Protein AF-A0A7J4VYN5-F1 (afdb_monomer_lite)

Sequence (86 aa):
MNEKLTVELSKAQAGALRRAVASSTYIDTDEIMAEALNDWFAKRDAMASDIELLRRLYNGSAARGEVCPVDFTGLRKASHQQLRSA

Secondary structure (DSSP, 8-state):
----------HHHHHHHHHHHHTTS-S-HHHHHHHHHHHHHHHHHHHHHHHHHHHHHHHHHHTT-------HHHHHHHHHHHHHH-

Radius of gyration: 25.42 Å; chains: 1; bounding box: 48×32×64 Å

Structure (mmCIF, N/CA/C/O backbone):
data_AF-A0A7J4VYN5-F1
#
_entry.id   AF-A0A7J4VYN5-F1
#
loop_
_atom_site.group_PDB
_atom_site.id
_atom_site.type_symbol
_atom_site.label_atom_id
_atom_site.label_alt_id
_atom_site.label_comp_id
_atom_site.label_asym_id
_atom_site.label_entity_id
_atom_site.label_seq_id
_atom_site.pdbx_PDB_ins_code
_atom_site.Cartn_x
_atom_site.Cartn_y
_atom_site.Cartn_z
_atom_site.occupancy
_atom_site.B_iso_or_equiv
_atom_site.auth_seq_id
_atom_site.auth_comp_id
_atom_site.auth_asym_id
_atom_site.auth_atom_id
_atom_site.pdbx_PDB_model_num
ATOM 1 N N . MET A 1 1 ? -5.426 -20.913 11.090 1.00 67.19 1 MET A N 1
ATOM 2 C CA . MET A 1 1 ? -5.005 -20.808 12.503 1.00 67.19 1 MET A CA 1
ATOM 3 C C . MET A 1 1 ? -4.920 -19.329 12.806 1.00 67.19 1 MET A C 1
ATOM 5 O O . MET A 1 1 ? -4.320 -18.630 12.001 1.00 67.19 1 MET A O 1
ATOM 9 N N . ASN A 1 2 ? -5.571 -18.855 13.867 1.00 82.56 2 ASN A N 1
ATOM 10 C CA . ASN A 1 2 ? -5.593 -17.429 14.200 1.00 82.56 2 ASN A CA 1
ATOM 11 C C . ASN A 1 2 ? -4.540 -17.150 15.273 1.00 82.56 2 ASN A C 1
ATOM 13 O O . ASN A 1 2 ? -4.317 -17.989 16.146 1.00 82.56 2 ASN A O 1
ATOM 17 N N . GLU A 1 3 ? -3.922 -15.976 15.212 1.00 93.06 3 GLU A N 1
ATOM 18 C CA . GLU A 1 3 ? -2.925 -15.508 16.171 1.00 93.06 3 GLU A CA 1
ATOM 19 C C . GLU A 1 3 ? -3.339 -14.130 16.692 1.00 93.06 3 GLU A C 1
ATOM 21 O O . GLU A 1 3 ? -3.897 -13.324 15.947 1.00 93.06 3 GLU A O 1
ATOM 26 N N . LYS A 1 4 ? -3.103 -13.866 17.983 1.00 93.06 4 LYS A N 1
ATOM 27 C CA . LYS A 1 4 ? -3.451 -12.586 18.602 1.00 93.06 4 LYS A CA 1
ATOM 28 C C . LYS A 1 4 ? -2.222 -11.693 18.677 1.00 93.06 4 LYS A C 1
ATOM 30 O O . LYS A 1 4 ? -1.245 -12.034 19.336 1.00 93.06 4 LYS A O 1
ATOM 35 N N . LEU A 1 5 ? -2.316 -10.529 18.045 1.00 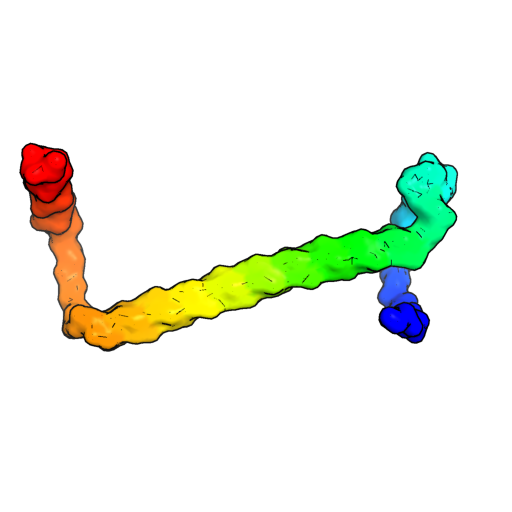92.50 5 LEU A N 1
ATOM 36 C CA . LEU A 1 5 ? -1.277 -9.507 18.051 1.00 92.50 5 LEU A CA 1
ATOM 37 C C . LEU A 1 5 ? -1.724 -8.316 18.899 1.00 92.50 5 LEU A C 1
ATOM 39 O O . LEU A 1 5 ? -2.864 -7.866 18.803 1.00 92.50 5 LEU A O 1
ATOM 43 N N . THR A 1 6 ? -0.810 -7.786 19.708 1.00 95.31 6 THR A N 1
ATOM 44 C CA . THR A 1 6 ? -1.012 -6.518 20.416 1.00 95.31 6 THR A CA 1
ATOM 45 C C . THR A 1 6 ? -0.340 -5.414 19.616 1.00 95.31 6 THR A C 1
ATOM 47 O O . THR A 1 6 ? 0.868 -5.466 19.392 1.00 95.31 6 THR A O 1
ATOM 50 N N . VAL A 1 7 ? -1.113 -4.419 19.188 1.00 93.44 7 VAL A N 1
ATOM 51 C CA . VAL A 1 7 ? -0.625 -3.298 18.378 1.00 93.44 7 VAL A CA 1
ATOM 52 C C . VAL A 1 7 ? -0.944 -1.968 19.044 1.00 93.44 7 VAL A C 1
ATOM 54 O O . VAL A 1 7 ? -2.006 -1.791 19.641 1.00 93.44 7 VAL A O 1
ATOM 57 N N . GLU A 1 8 ? -0.027 -1.015 18.922 1.00 97.62 8 GLU A N 1
ATOM 58 C CA . GLU A 1 8 ? -0.263 0.358 19.349 1.00 97.62 8 GLU A CA 1
ATOM 59 C C . GLU A 1 8 ? -0.831 1.173 18.188 1.00 97.62 8 GLU A C 1
ATOM 61 O O . GLU A 1 8 ? -0.290 1.189 17.082 1.00 97.62 8 GLU A O 1
ATOM 66 N N . LEU A 1 9 ? -1.933 1.872 18.450 1.00 96.19 9 LEU A N 1
ATOM 67 C CA . LEU A 1 9 ? -2.582 2.756 17.491 1.00 96.19 9 LEU A CA 1
ATOM 68 C C . LEU A 1 9 ? -2.516 4.191 17.994 1.00 96.19 9 LEU A C 1
ATOM 70 O O . LEU A 1 9 ? -2.612 4.459 19.195 1.00 96.19 9 LEU A O 1
ATOM 74 N N . SER A 1 10 ? -2.447 5.145 17.067 1.00 98.19 10 SER A N 1
ATOM 75 C CA . SER A 1 10 ? -2.656 6.542 17.439 1.00 98.19 10 SER A CA 1
ATOM 76 C C . SER A 1 10 ? -4.056 6.728 18.039 1.00 98.19 10 SER A C 1
ATOM 78 O O . SER A 1 10 ? -5.018 6.045 17.668 1.00 98.19 10 SER A O 1
ATOM 80 N N . LYS A 1 11 ? -4.209 7.719 18.928 1.00 98.06 11 LYS A N 1
ATOM 81 C CA . LYS A 1 11 ? -5.520 8.062 19.515 1.00 98.06 11 LYS A CA 1
ATOM 82 C C . LYS A 1 11 ? -6.584 8.315 18.440 1.00 98.06 11 LYS A C 1
ATOM 84 O O . LYS A 1 11 ? -7.743 7.951 18.630 1.00 98.06 11 LYS A O 1
ATOM 89 N N . ALA A 1 12 ? -6.182 8.913 17.317 1.00 98.12 12 ALA A N 1
ATOM 90 C CA . ALA A 1 12 ? -7.055 9.181 16.181 1.00 98.12 12 ALA A CA 1
ATOM 91 C C . ALA A 1 12 ? -7.553 7.886 15.517 1.00 98.12 12 ALA A C 1
ATOM 93 O O . ALA A 1 12 ? -8.760 7.735 15.333 1.00 98.12 12 ALA A O 1
ATOM 94 N N . GLN A 1 13 ? -6.654 6.938 15.228 1.00 97.75 13 GLN A N 1
ATOM 95 C CA . GLN A 1 13 ? -7.005 5.635 14.648 1.00 97.75 13 GLN A CA 1
ATOM 96 C C . GLN A 1 13 ? -7.898 4.826 15.591 1.00 97.75 13 GLN A C 1
ATOM 98 O O . GLN A 1 13 ? -8.980 4.404 15.195 1.00 97.75 13 GLN A O 1
ATOM 103 N N . ALA A 1 14 ? -7.515 4.696 16.864 1.00 97.19 14 ALA A N 1
ATOM 104 C CA . ALA A 1 14 ? -8.326 3.988 17.855 1.00 97.19 14 ALA A CA 1
ATOM 105 C C . ALA A 1 14 ? -9.722 4.621 18.026 1.00 97.19 14 ALA A C 1
ATOM 107 O O . ALA A 1 14 ? -10.706 3.923 18.267 1.00 97.19 14 ALA A O 1
ATOM 108 N N . GLY A 1 15 ? -9.821 5.950 17.913 1.00 97.19 15 GLY A N 1
ATOM 109 C CA . GLY A 1 15 ? -11.098 6.661 17.909 1.00 97.19 15 GLY A CA 1
ATOM 110 C C . GLY A 1 15 ? -11.930 6.398 16.652 1.00 97.19 15 GLY A C 1
ATOM 111 O O . GLY A 1 15 ? -13.149 6.294 16.753 1.00 97.19 15 GLY A O 1
ATOM 112 N N . ALA A 1 16 ? -11.296 6.272 15.485 1.00 96.25 16 ALA A N 1
ATOM 113 C CA . ALA A 1 16 ? -11.972 5.933 14.236 1.00 96.25 16 ALA A CA 1
ATOM 114 C C . ALA A 1 16 ? -12.550 4.511 14.268 1.00 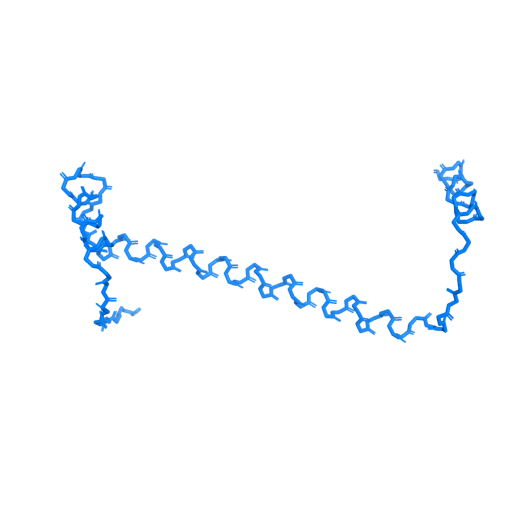96.25 16 ALA A C 1
ATOM 116 O O . ALA A 1 16 ? -13.730 4.351 13.969 1.00 96.25 16 ALA A O 1
ATOM 117 N N . LEU A 1 17 ? -11.775 3.523 14.731 1.00 96.00 17 LEU A N 1
ATOM 118 C CA . LEU A 1 17 ? -12.244 2.139 14.876 1.00 96.00 17 LEU A CA 1
ATOM 119 C C . LEU A 1 17 ? -13.459 2.050 15.807 1.00 96.00 17 LEU A C 1
ATOM 121 O O . LEU A 1 17 ? -14.484 1.482 15.447 1.00 96.00 17 LEU A O 1
ATOM 125 N N . ARG A 1 18 ? -13.395 2.704 16.976 1.00 95.81 18 ARG A N 1
ATOM 126 C CA . ARG A 1 18 ? -14.524 2.745 17.921 1.00 95.81 18 ARG A CA 1
ATOM 127 C C . ARG A 1 18 ? -15.783 3.371 17.323 1.00 95.81 18 ARG A C 1
ATOM 129 O O . ARG A 1 18 ? -16.876 2.898 17.609 1.00 95.81 18 ARG A O 1
ATOM 136 N N . ARG A 1 19 ? -15.649 4.419 16.501 1.00 96.56 19 ARG A N 1
ATOM 137 C CA . ARG A 1 19 ? -16.798 5.026 15.808 1.00 96.56 19 ARG A CA 1
ATOM 138 C C . ARG A 1 19 ? -17.402 4.091 14.762 1.00 96.56 19 ARG A C 1
ATOM 140 O O . ARG A 1 19 ? -18.619 4.055 14.663 1.00 96.56 19 ARG A O 1
ATOM 147 N N . ALA A 1 20 ? -16.574 3.349 14.030 1.00 95.62 20 ALA A N 1
ATOM 148 C CA . ALA A 1 20 ? -17.027 2.404 13.009 1.00 95.62 20 ALA A CA 1
ATOM 149 C C . ALA A 1 20 ? -17.784 1.202 13.608 1.00 95.62 20 ALA A C 1
ATOM 151 O O . ALA A 1 20 ? -18.792 0.761 13.060 1.00 95.62 20 ALA A O 1
ATOM 152 N N . VAL A 1 21 ? -17.352 0.724 14.779 1.00 96.38 21 VAL A N 1
ATOM 153 C CA . VAL A 1 21 ? -18.110 -0.274 15.554 1.00 96.38 21 VAL A CA 1
ATOM 154 C C . VAL A 1 21 ? -19.406 0.339 16.100 1.00 96.38 21 VAL A C 1
ATOM 156 O O . VAL A 1 21 ? -20.477 -0.250 15.993 1.00 96.38 21 VAL A O 1
ATOM 159 N N . ALA A 1 22 ? -19.347 1.564 16.637 1.00 95.56 22 ALA A N 1
ATOM 160 C CA . ALA A 1 22 ? -20.524 2.246 17.182 1.00 95.56 22 ALA A CA 1
ATOM 161 C C . ALA A 1 22 ? -21.599 2.572 16.129 1.00 95.56 22 ALA A C 1
ATOM 163 O O . ALA A 1 22 ? -22.771 2.673 16.480 1.00 95.56 22 ALA A O 1
ATOM 164 N N . SER A 1 23 ? -21.228 2.725 14.853 1.00 95.25 23 SER A N 1
ATOM 165 C CA . SER A 1 23 ? -22.178 2.899 13.747 1.00 95.25 23 SER A CA 1
ATOM 166 C C . SER A 1 23 ? -22.798 1.588 13.258 1.00 95.25 23 SER A C 1
ATOM 168 O O . SER A 1 23 ? -23.538 1.612 12.277 1.00 95.25 23 SER A O 1
ATOM 170 N N . SER A 1 24 ? -22.489 0.453 13.900 1.00 90.25 24 SER A N 1
ATOM 171 C CA . SER A 1 24 ? -22.910 -0.893 13.480 1.00 90.25 24 SER A CA 1
ATOM 172 C C . SER A 1 24 ? -22.488 -1.250 12.052 1.00 90.25 24 SER A C 1
ATOM 174 O O . SER A 1 24 ? -23.082 -2.123 11.426 1.00 90.25 24 SER A O 1
ATOM 176 N N . THR A 1 25 ? -21.466 -0.570 11.527 1.00 89.38 25 THR A N 1
ATOM 177 C CA . THR A 1 25 ? -20.859 -0.906 10.234 1.00 89.38 25 THR A CA 1
ATOM 178 C C . THR A 1 25 ? -19.986 -2.151 10.359 1.00 89.38 25 THR A C 1
ATOM 180 O O . THR A 1 25 ? -19.886 -2.912 9.407 1.00 89.38 25 THR A O 1
ATOM 183 N N . TYR A 1 26 ? -19.408 -2.363 11.543 1.00 94.75 26 TYR A N 1
ATOM 184 C CA . TYR A 1 26 ? -18.576 -3.511 11.888 1.00 94.75 26 TYR A CA 1
ATOM 185 C C . TYR A 1 26 ? -19.001 -4.084 13.235 1.00 94.75 26 TYR A C 1
ATOM 187 O O . TYR A 1 26 ? -19.512 -3.351 14.092 1.00 94.75 26 TYR A O 1
ATOM 195 N N . ILE A 1 27 ? -18.771 -5.381 13.425 1.00 93.75 27 ILE A N 1
ATOM 196 C CA . ILE A 1 27 ? -19.106 -6.099 14.659 1.00 93.75 27 ILE A CA 1
ATOM 197 C C . ILE A 1 27 ? -18.095 -5.758 15.756 1.00 93.75 27 ILE A C 1
ATOM 199 O O . ILE A 1 27 ? -18.476 -5.482 16.896 1.00 93.75 27 ILE A O 1
ATOM 203 N N . ASP A 1 28 ? -16.809 -5.736 15.412 1.00 94.69 28 ASP A N 1
ATOM 204 C CA . ASP A 1 28 ? -15.727 -5.403 16.328 1.00 94.69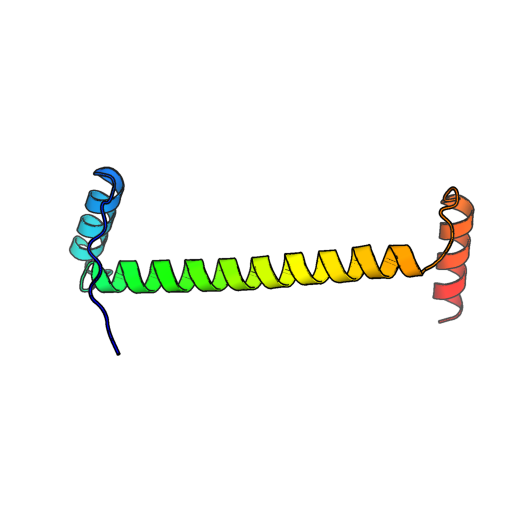 28 ASP A CA 1
ATOM 205 C C . ASP A 1 28 ? -14.537 -4.750 15.606 1.00 94.69 28 ASP A C 1
ATOM 207 O O . ASP A 1 28 ? -14.555 -4.483 14.404 1.00 94.69 28 ASP A O 1
ATOM 211 N N . THR A 1 29 ? -13.500 -4.409 16.370 1.00 94.88 29 THR A N 1
ATOM 212 C CA . THR A 1 29 ? -12.287 -3.808 15.811 1.00 94.88 29 THR A CA 1
ATOM 213 C C . THR A 1 29 ? -11.386 -4.818 15.112 1.00 94.88 29 THR A C 1
ATOM 215 O O . THR A 1 29 ? -10.587 -4.406 14.276 1.00 94.88 29 THR A O 1
ATOM 218 N N . ASP A 1 30 ? -11.486 -6.103 15.451 1.00 93.25 30 ASP A N 1
ATOM 219 C CA . ASP A 1 30 ? -10.630 -7.154 14.897 1.00 93.25 30 ASP A CA 1
ATOM 220 C C . ASP A 1 30 ? -11.038 -7.455 13.445 1.00 93.25 30 ASP A C 1
ATOM 222 O O . ASP A 1 30 ? -10.167 -7.640 12.597 1.00 93.25 30 ASP A O 1
ATOM 226 N N . GLU A 1 31 ? -12.335 -7.382 13.131 1.00 94.75 31 GLU A N 1
ATOM 227 C CA . GLU A 1 31 ? -12.884 -7.428 11.771 1.00 94.75 31 GLU A CA 1
ATOM 228 C C . GLU A 1 31 ? -12.307 -6.306 10.897 1.00 94.75 31 GLU A C 1
ATOM 230 O O . GLU A 1 31 ? -11.756 -6.570 9.827 1.00 94.75 31 GLU A O 1
ATOM 235 N N . ILE A 1 32 ? -12.331 -5.062 11.393 1.00 95.88 32 ILE A N 1
ATOM 236 C CA . ILE A 1 32 ? -11.780 -3.904 10.669 1.00 95.88 32 ILE A CA 1
ATOM 237 C C . ILE A 1 32 ? -10.277 -4.083 10.426 1.00 95.88 32 ILE A C 1
ATOM 239 O O . ILE A 1 32 ? -9.765 -3.777 9.349 1.00 95.88 32 ILE A O 1
ATOM 243 N N . MET A 1 33 ? -9.546 -4.557 11.439 1.00 94.81 33 MET A N 1
ATOM 244 C CA . MET A 1 33 ? -8.104 -4.774 11.327 1.00 94.81 33 MET A CA 1
ATOM 245 C C . MET A 1 33 ? -7.778 -5.898 10.341 1.00 94.81 33 MET A C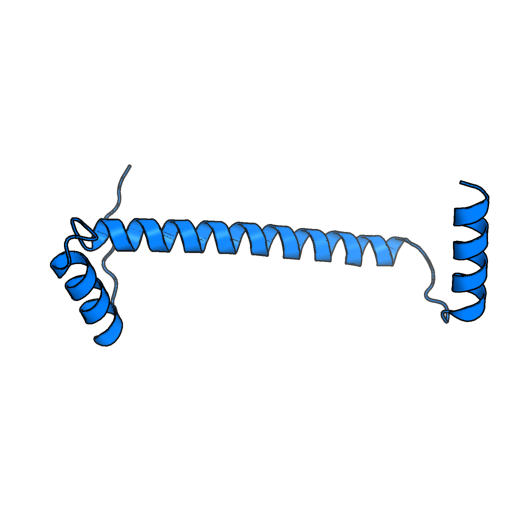 1
ATOM 247 O O . MET A 1 33 ? -6.818 -5.766 9.584 1.00 94.81 33 MET A O 1
ATOM 251 N N . ALA A 1 34 ? -8.567 -6.974 10.315 1.00 93.44 34 ALA A N 1
ATOM 252 C CA . ALA A 1 34 ? -8.400 -8.062 9.359 1.00 93.44 34 ALA A CA 1
ATOM 253 C C . ALA A 1 34 ? -8.637 -7.591 7.917 1.00 93.44 34 ALA A C 1
ATOM 255 O O . ALA A 1 34 ? -7.814 -7.873 7.047 1.00 93.44 34 ALA A O 1
ATOM 256 N N . GLU A 1 35 ? -9.704 -6.825 7.672 1.00 95.69 35 GLU A N 1
ATOM 257 C CA . GLU A 1 35 ? -9.974 -6.219 6.362 1.00 95.69 35 GLU A CA 1
ATOM 258 C C . GLU A 1 35 ? -8.825 -5.298 5.930 1.00 95.69 35 GLU A C 1
ATOM 260 O O . GLU A 1 35 ? -8.234 -5.490 4.867 1.00 95.69 35 GLU A O 1
ATOM 265 N N . ALA A 1 36 ? -8.419 -4.369 6.799 1.00 96.44 36 ALA A N 1
ATOM 266 C CA . ALA A 1 36 ? -7.341 -3.432 6.502 1.00 96.44 36 ALA A CA 1
ATOM 267 C C . ALA A 1 36 ? -5.996 -4.131 6.228 1.00 96.44 36 ALA A C 1
ATOM 269 O O . ALA A 1 36 ? -5.218 -3.677 5.383 1.00 96.44 36 ALA A O 1
ATOM 270 N N . LEU A 1 37 ? -5.700 -5.226 6.936 1.00 96.06 37 LEU A N 1
ATOM 271 C CA . LEU A 1 37 ? -4.500 -6.025 6.694 1.00 96.06 37 LEU A CA 1
ATOM 272 C C . LEU A 1 37 ? -4.576 -6.764 5.358 1.00 96.06 37 LEU A C 1
ATOM 274 O O . LEU A 1 37 ? -3.590 -6.753 4.625 1.00 96.06 37 LEU A O 1
ATOM 278 N N . ASN A 1 38 ? -5.724 -7.350 5.012 1.00 96.75 38 ASN A N 1
ATOM 279 C CA . ASN A 1 38 ? -5.920 -8.009 3.720 1.00 96.75 38 ASN A CA 1
ATOM 280 C C . ASN A 1 38 ? -5.721 -7.030 2.557 1.00 96.75 38 ASN A C 1
ATOM 282 O O . ASN A 1 38 ? -4.959 -7.322 1.633 1.00 96.75 38 ASN A O 1
ATOM 286 N N . ASP A 1 39 ? -6.315 -5.840 2.642 1.00 98.12 39 ASP A N 1
ATOM 287 C CA . ASP A 1 39 ? -6.138 -4.778 1.648 1.00 98.12 39 ASP A CA 1
ATOM 288 C C . ASP A 1 39 ? -4.677 -4.338 1.538 1.00 98.12 39 ASP A C 1
ATOM 290 O O . ASP A 1 39 ? -4.138 -4.125 0.445 1.00 98.12 39 ASP A O 1
ATOM 294 N N . TRP A 1 40 ? -4.000 -4.217 2.681 1.00 97.62 40 TRP A N 1
ATOM 295 C CA . TRP A 1 40 ? -2.589 -3.869 2.714 1.00 97.62 40 TRP A CA 1
ATOM 296 C C . TRP A 1 40 ? -1.710 -4.945 2.065 1.00 97.62 40 TRP A C 1
ATOM 298 O O . TRP A 1 40 ? -0.829 -4.594 1.275 1.00 97.62 40 TRP A O 1
ATOM 308 N N . PHE A 1 41 ? -1.954 -6.230 2.344 1.00 97.31 41 PHE A N 1
ATOM 309 C CA . PHE A 1 41 ? -1.240 -7.343 1.714 1.00 97.31 41 PHE A CA 1
ATOM 310 C C . PHE A 1 41 ? -1.484 -7.375 0.206 1.00 97.31 41 PHE A C 1
ATOM 312 O O . PHE A 1 41 ? -0.519 -7.364 -0.555 1.00 97.31 41 PHE A O 1
ATOM 319 N N . ALA A 1 42 ? -2.740 -7.284 -0.237 1.00 97.31 42 ALA A N 1
ATOM 320 C CA . ALA A 1 42 ? -3.082 -7.252 -1.658 1.00 97.31 42 ALA A CA 1
ATOM 321 C C . ALA A 1 42 ? -2.363 -6.107 -2.392 1.00 97.31 42 ALA A C 1
ATOM 323 O O . ALA A 1 42 ? -1.782 -6.299 -3.464 1.00 97.31 42 ALA A O 1
ATOM 324 N N . LYS A 1 43 ? -2.320 -4.915 -1.783 1.00 97.56 43 LYS A N 1
ATOM 325 C CA . LYS A 1 43 ? -1.569 -3.774 -2.320 1.00 97.56 43 LYS A CA 1
ATOM 326 C C . LYS A 1 43 ? -0.065 -4.051 -2.399 1.00 97.56 43 LYS A C 1
ATOM 328 O O . LYS A 1 43 ? 0.585 -3.630 -3.358 1.00 97.56 43 LYS A O 1
ATOM 333 N N . ARG A 1 44 ? 0.512 -4.702 -1.387 1.00 97.12 44 ARG A N 1
ATOM 334 C CA . ARG A 1 44 ? 1.946 -5.027 -1.350 1.00 97.12 44 ARG A CA 1
ATOM 335 C C . ARG A 1 44 ? 2.321 -6.084 -2.376 1.00 97.12 44 ARG A C 1
ATOM 337 O O . ARG A 1 44 ? 3.352 -5.918 -3.021 1.00 97.12 44 ARG A O 1
ATOM 344 N N . ASP A 1 45 ? 1.479 -7.086 -2.576 1.00 96.94 45 ASP A N 1
ATOM 345 C CA . ASP A 1 45 ? 1.694 -8.131 -3.573 1.00 96.94 45 ASP A CA 1
ATOM 346 C C . ASP A 1 45 ? 1.638 -7.563 -4.993 1.00 96.94 45 ASP A C 1
ATOM 348 O O . ASP A 1 45 ? 2.534 -7.823 -5.799 1.00 96.94 45 ASP A O 1
ATOM 352 N N . ALA A 1 46 ? 0.656 -6.700 -5.279 1.00 96.00 46 ALA A N 1
ATOM 353 C CA . ALA A 1 46 ? 0.582 -5.988 -6.554 1.00 96.00 46 ALA A CA 1
ATOM 354 C C . ALA A 1 46 ? 1.847 -5.146 -6.804 1.00 96.00 46 ALA A C 1
ATOM 356 O O . ALA A 1 46 ? 2.492 -5.268 -7.844 1.00 96.00 46 ALA A O 1
ATOM 357 N N . MET A 1 47 ? 2.273 -4.367 -5.805 1.00 96.25 47 MET A N 1
ATOM 358 C CA . MET A 1 47 ? 3.489 -3.556 -5.896 1.00 96.25 47 MET A CA 1
ATOM 359 C C . MET A 1 47 ? 4.756 -4.409 -6.074 1.00 96.25 47 MET A C 1
ATOM 361 O O . MET A 1 47 ? 5.662 -4.024 -6.812 1.00 96.25 47 MET A O 1
ATOM 365 N N . ALA A 1 48 ? 4.843 -5.566 -5.415 1.00 96.00 48 ALA A N 1
ATOM 366 C CA . ALA A 1 48 ? 5.968 -6.483 -5.569 1.00 96.00 48 ALA A CA 1
ATOM 367 C C . ALA A 1 48 ? 6.027 -7.071 -6.989 1.00 96.00 48 ALA A C 1
ATOM 369 O O . ALA A 1 48 ? 7.108 -7.124 -7.580 1.00 96.00 48 ALA A O 1
ATOM 370 N N . SER A 1 49 ? 4.874 -7.444 -7.551 1.00 95.38 49 SER A N 1
ATOM 371 C CA . SER A 1 49 ? 4.757 -7.903 -8.939 1.00 95.38 49 SER A CA 1
ATOM 372 C C . SER A 1 49 ? 5.214 -6.831 -9.933 1.00 95.38 49 SER A C 1
ATOM 374 O O . SER A 1 49 ? 5.995 -7.124 -10.840 1.00 95.38 49 SER A O 1
ATOM 376 N N . ASP A 1 50 ? 4.802 -5.578 -9.732 1.00 96.88 50 ASP A N 1
ATOM 377 C CA . ASP A 1 50 ? 5.202 -4.459 -10.593 1.00 96.88 50 ASP A CA 1
ATOM 378 C C . ASP A 1 50 ? 6.712 -4.201 -10.538 1.00 96.88 50 ASP A C 1
ATOM 380 O O . ASP A 1 50 ? 7.364 -4.027 -11.569 1.00 96.88 50 ASP A O 1
ATOM 384 N N . ILE A 1 51 ? 7.302 -4.222 -9.338 1.00 97.25 51 ILE A N 1
ATOM 385 C CA . ILE A 1 51 ? 8.753 -4.069 -9.162 1.00 97.25 51 ILE A CA 1
ATOM 386 C C . ILE A 1 51 ? 9.506 -5.183 -9.893 1.00 97.25 51 ILE A C 1
ATOM 388 O O . ILE A 1 51 ? 10.524 -4.924 -10.539 1.00 97.25 51 ILE A O 1
ATOM 392 N N . GLU A 1 52 ? 9.019 -6.417 -9.804 1.00 96.94 52 GLU A N 1
ATOM 393 C CA . GLU A 1 52 ? 9.637 -7.557 -10.473 1.00 96.94 52 GLU A CA 1
ATOM 394 C C . GLU A 1 52 ? 9.526 -7.449 -12.000 1.00 96.94 52 GLU A C 1
ATOM 396 O O . GLU A 1 52 ? 10.507 -7.685 -12.711 1.00 96.94 52 GLU A O 1
ATOM 401 N N . LEU A 1 53 ? 8.380 -7.002 -12.520 1.00 95.50 53 LEU A N 1
ATOM 402 C CA . LEU A 1 53 ? 8.215 -6.705 -13.942 1.00 95.50 53 LEU A CA 1
ATOM 403 C C . LEU A 1 53 ? 9.215 -5.642 -14.413 1.00 95.50 53 LEU A C 1
ATOM 405 O O . LEU A 1 53 ? 9.907 -5.846 -15.414 1.00 95.50 53 LEU A O 1
ATOM 409 N N . LEU A 1 54 ? 9.339 -4.537 -13.675 1.00 96.00 54 LEU A N 1
ATOM 410 C CA . LEU A 1 54 ? 10.281 -3.464 -13.998 1.00 96.00 54 LEU A CA 1
ATOM 411 C C . LEU A 1 54 ? 11.731 -3.959 -13.986 1.00 96.00 54 LEU A C 1
ATOM 413 O O . LEU A 1 54 ? 12.485 -3.651 -14.909 1.00 96.00 54 LEU A O 1
ATOM 417 N N . ARG A 1 55 ? 12.117 -4.778 -12.999 1.00 94.81 55 ARG A N 1
ATOM 418 C CA . ARG A 1 55 ? 13.452 -5.399 -12.948 1.00 94.81 55 ARG A CA 1
ATOM 419 C C . ARG A 1 55 ? 13.717 -6.278 -14.163 1.00 94.81 55 ARG A C 1
ATOM 421 O O . ARG A 1 55 ? 14.791 -6.183 -14.754 1.00 94.81 55 ARG A O 1
ATOM 428 N N . ARG A 1 56 ? 12.750 -7.107 -14.565 1.00 93.75 56 ARG A N 1
ATOM 429 C CA . ARG A 1 56 ? 12.878 -7.973 -15.749 1.00 93.75 56 ARG A CA 1
ATOM 430 C C . ARG A 1 56 ? 13.015 -7.168 -17.032 1.00 93.75 56 ARG A C 1
ATOM 432 O O . ARG A 1 56 ? 13.879 -7.487 -17.843 1.00 93.75 56 ARG A O 1
ATOM 439 N N . LEU A 1 57 ? 12.205 -6.124 -17.211 1.00 93.12 57 LEU A N 1
ATOM 440 C CA . LEU A 1 57 ? 12.293 -5.245 -18.379 1.00 93.12 57 LEU A CA 1
ATOM 441 C C . LEU A 1 57 ? 13.640 -4.521 -18.425 1.00 93.12 57 LEU A C 1
ATOM 443 O O . LEU A 1 57 ? 14.290 -4.509 -19.468 1.00 93.12 57 LEU A O 1
ATOM 447 N N . TYR A 1 58 ? 14.088 -3.983 -17.291 1.00 89.56 58 TYR A N 1
ATOM 448 C CA . TYR A 1 58 ? 15.361 -3.281 -17.193 1.00 89.56 58 TYR A CA 1
ATOM 449 C C . TYR A 1 58 ? 16.550 -4.208 -17.483 1.00 89.56 58 TYR A C 1
ATOM 451 O O . TYR A 1 58 ? 17.338 -3.941 -18.390 1.00 89.56 58 TYR A O 1
ATOM 459 N N . ASN A 1 59 ? 16.640 -5.351 -16.802 1.00 89.25 59 ASN A N 1
ATOM 460 C CA . ASN A 1 59 ? 17.716 -6.324 -17.018 1.00 89.25 59 ASN A CA 1
ATOM 461 C C . ASN A 1 59 ? 17.670 -6.919 -18.432 1.00 89.25 59 ASN A C 1
ATOM 463 O O . ASN A 1 59 ? 18.703 -7.113 -19.070 1.00 89.25 59 ASN A O 1
ATOM 467 N N . GLY A 1 60 ? 16.466 -7.161 -18.954 1.00 84.88 60 GLY A N 1
ATOM 468 C CA . GLY A 1 60 ? 16.260 -7.617 -20.323 1.00 84.88 60 GLY A CA 1
ATOM 469 C C . GLY A 1 60 ? 16.627 -6.568 -21.374 1.00 84.8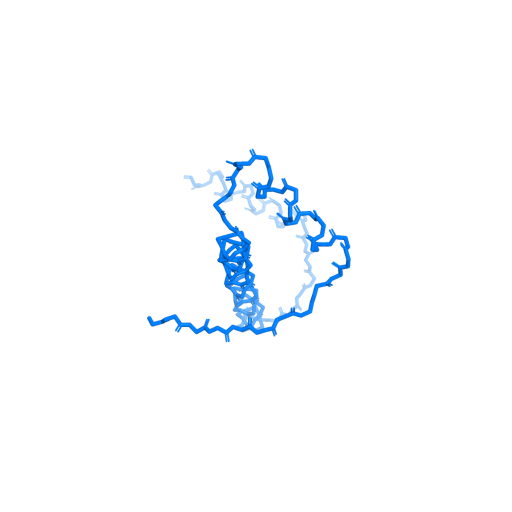8 60 GLY A C 1
ATOM 470 O O . GLY A 1 60 ? 16.886 -6.941 -22.513 1.00 84.88 60 GLY A O 1
ATOM 471 N N . SER A 1 61 ? 16.656 -5.280 -21.024 1.00 79.31 61 SER A N 1
ATOM 472 C CA . SER A 1 61 ? 17.090 -4.200 -21.918 1.00 79.31 61 SER A CA 1
ATOM 473 C C . SER A 1 61 ? 18.615 -4.108 -22.016 1.00 79.31 61 SER A C 1
ATOM 475 O O . SER A 1 61 ? 19.138 -3.940 -23.113 1.00 79.31 61 SER A O 1
ATOM 477 N N . ALA A 1 62 ? 19.332 -4.350 -20.911 1.00 69.25 62 ALA A N 1
ATOM 478 C CA . ALA A 1 62 ? 20.795 -4.416 -20.893 1.00 69.25 62 ALA A CA 1
ATOM 479 C C . ALA A 1 62 ? 21.348 -5.541 -21.790 1.00 69.25 62 ALA A C 1
ATOM 481 O O . ALA A 1 62 ? 22.446 -5.431 -22.327 1.00 69.25 62 ALA A O 1
ATOM 482 N N . ALA A 1 63 ? 20.569 -6.607 -21.995 1.00 69.12 63 ALA A N 1
ATOM 483 C CA . ALA A 1 63 ? 20.926 -7.716 -22.878 1.00 69.12 63 ALA A CA 1
ATOM 484 C C . ALA A 1 63 ? 20.629 -7.460 -24.373 1.00 69.12 63 ALA A C 1
ATOM 486 O O . ALA A 1 63 ? 20.984 -8.290 -25.206 1.00 69.12 63 ALA A O 1
ATOM 487 N N . ARG A 1 64 ? 19.954 -6.355 -24.734 1.00 67.69 64 ARG A N 1
ATOM 488 C CA . ARG A 1 64 ? 19.428 -6.116 -26.097 1.00 67.69 64 ARG A CA 1
ATOM 489 C C . ARG A 1 64 ? 20.349 -5.325 -27.030 1.00 67.69 64 ARG A C 1
ATOM 491 O O . ARG A 1 64 ? 19.972 -5.126 -28.182 1.00 67.69 64 ARG A O 1
ATOM 498 N N . GLY A 1 65 ? 21.545 -4.941 -26.589 1.00 71.88 65 GLY A N 1
ATOM 499 C CA . GLY A 1 65 ? 22.577 -4.365 -27.455 1.00 71.88 65 GLY A CA 1
ATOM 500 C C . GLY A 1 65 ? 23.107 -3.013 -26.985 1.00 71.88 65 GLY A C 1
ATOM 501 O O . GLY A 1 65 ? 22.857 -2.583 -25.861 1.00 71.88 65 GLY A O 1
ATOM 502 N N . GLU A 1 66 ? 23.883 -2.368 -27.853 1.00 81.00 66 GLU A N 1
ATOM 503 C CA . GLU A 1 66 ? 24.558 -1.103 -27.565 1.00 81.00 66 GLU A CA 1
ATOM 504 C C . GLU A 1 66 ? 23.575 0.077 -27.534 1.00 81.00 66 GLU A C 1
ATOM 506 O O . GLU A 1 66 ? 22.644 0.170 -28.339 1.00 81.00 66 GLU A O 1
ATOM 511 N N . VAL A 1 67 ? 23.784 0.995 -26.590 1.00 83.19 67 VAL A N 1
ATOM 512 C CA . VAL A 1 67 ? 22.981 2.215 -26.472 1.00 83.19 67 VAL A CA 1
ATOM 513 C C . VAL A 1 67 ? 23.328 3.147 -27.631 1.00 83.19 67 VAL A C 1
ATOM 515 O O . VAL A 1 67 ? 24.484 3.523 -27.801 1.00 83.19 67 VAL A O 1
ATOM 518 N N . CYS A 1 68 ? 22.325 3.563 -28.403 1.00 84.88 68 CYS A N 1
ATOM 519 C CA . CYS A 1 68 ? 22.490 4.505 -29.507 1.00 84.88 68 CYS A CA 1
ATOM 520 C C . CYS A 1 68 ? 21.551 5.717 -29.365 1.00 84.88 68 CYS A C 1
ATOM 522 O O . CYS A 1 68 ? 20.510 5.622 -28.706 1.00 84.88 68 CYS A O 1
ATOM 524 N N . PRO A 1 69 ? 21.894 6.872 -29.969 1.00 91.50 69 PRO A N 1
ATOM 525 C CA . PRO A 1 69 ? 20.989 8.012 -30.038 1.00 91.50 69 PRO A CA 1
ATOM 526 C C . PRO A 1 69 ? 19.683 7.642 -30.748 1.00 91.50 69 PRO A C 1
ATOM 528 O O . PRO A 1 69 ? 19.693 7.022 -31.811 1.00 91.50 69 PRO A O 1
ATOM 531 N N . VAL A 1 70 ? 18.553 8.057 -30.181 1.00 91.12 70 VAL A N 1
ATOM 532 C CA . VAL A 1 70 ? 17.234 7.792 -30.766 1.00 91.12 70 VAL A CA 1
ATOM 533 C C . VAL A 1 70 ? 16.891 8.876 -31.793 1.00 91.12 70 VAL A C 1
ATOM 535 O O . VAL A 1 70 ? 16.677 10.031 -31.426 1.00 91.12 70 VAL A O 1
ATOM 538 N N . ASP A 1 71 ? 16.775 8.504 -33.073 1.00 94.38 71 ASP A N 1
ATOM 539 C CA . ASP A 1 71 ? 16.142 9.344 -34.101 1.00 94.38 71 ASP A CA 1
ATOM 540 C C . ASP A 1 71 ? 14.620 9.140 -34.091 1.00 94.38 71 ASP A C 1
ATOM 542 O O . ASP A 1 71 ? 14.074 8.224 -34.714 1.00 94.38 71 ASP A O 1
ATOM 546 N N . PHE A 1 72 ? 13.913 10.026 -33.392 1.00 94.81 72 PHE A N 1
ATOM 547 C CA . PHE A 1 72 ? 12.453 9.984 -33.304 1.00 94.81 72 PHE A CA 1
ATOM 548 C C . PHE A 1 72 ? 11.748 10.196 -34.652 1.00 94.81 72 PHE A C 1
ATOM 550 O O . PHE A 1 72 ? 10.638 9.692 -34.841 1.00 94.81 72 PHE A O 1
ATOM 557 N N . THR A 1 73 ? 12.362 10.915 -35.599 1.00 96.00 73 THR A N 1
ATOM 558 C CA . THR A 1 73 ? 11.746 11.182 -36.908 1.00 96.00 73 THR A CA 1
ATOM 559 C C . THR A 1 73 ? 11.765 9.922 -37.764 1.00 96.00 73 THR A C 1
ATOM 561 O O . THR A 1 73 ? 10.724 9.518 -38.295 1.00 96.00 73 THR A O 1
ATOM 564 N N . GLY A 1 74 ? 12.926 9.265 -37.845 1.00 94.94 74 GLY A N 1
ATOM 565 C CA . GLY A 1 74 ? 13.079 7.966 -38.491 1.00 94.94 74 GLY A CA 1
ATOM 566 C C . GLY A 1 74 ? 12.198 6.898 -37.845 1.00 94.94 74 GLY A C 1
ATOM 567 O O . GLY A 1 74 ? 11.453 6.213 -38.551 1.00 94.94 74 GLY A O 1
ATOM 568 N N . LEU A 1 75 ? 12.193 6.827 -36.507 1.00 94.56 75 LEU A N 1
ATOM 569 C CA . LEU A 1 75 ? 11.378 5.873 -35.750 1.00 94.56 75 LEU A CA 1
ATOM 570 C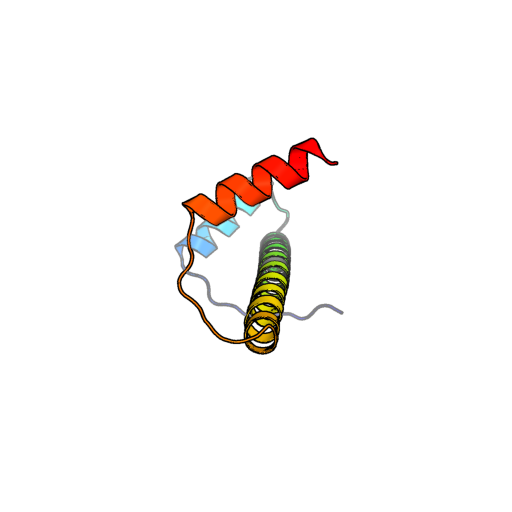 C . LEU A 1 75 ? 9.884 6.031 -36.057 1.00 94.56 75 LEU A C 1
ATOM 572 O O . LEU A 1 75 ? 9.215 5.058 -36.395 1.00 94.56 75 LEU A O 1
ATOM 576 N N . ARG A 1 76 ? 9.357 7.263 -36.030 1.00 95.31 76 ARG A N 1
ATOM 577 C CA . ARG A 1 76 ? 7.943 7.531 -36.336 1.00 95.31 76 ARG A CA 1
ATOM 578 C C . ARG A 1 76 ? 7.570 7.113 -37.757 1.00 95.31 76 ARG A C 1
ATOM 580 O O . ARG A 1 76 ? 6.505 6.529 -37.969 1.00 95.31 76 ARG A O 1
ATOM 587 N N . LYS A 1 77 ? 8.428 7.419 -38.735 1.00 96.12 77 LYS A N 1
ATOM 588 C CA . LYS A 1 77 ? 8.197 7.054 -40.138 1.00 96.12 77 LYS A CA 1
ATOM 589 C C . LYS A 1 77 ? 8.157 5.532 -40.310 1.00 96.12 77 LYS A C 1
ATOM 591 O O . LYS A 1 77 ? 7.253 5.035 -40.980 1.00 96.12 77 LYS A O 1
ATOM 596 N N . ALA A 1 78 ? 9.075 4.811 -39.664 1.00 93.56 78 ALA A N 1
ATOM 597 C CA . ALA A 1 78 ? 9.112 3.350 -39.669 1.00 93.56 78 ALA A CA 1
ATOM 598 C C . ALA A 1 78 ? 7.851 2.738 -39.030 1.00 93.56 78 ALA A C 1
ATOM 600 O O . ALA A 1 78 ? 7.226 1.868 -39.638 1.00 93.56 78 ALA A O 1
ATOM 601 N N . SER A 1 79 ? 7.408 3.247 -37.874 1.00 94.38 79 SER A N 1
ATOM 602 C CA . SER A 1 79 ? 6.184 2.771 -37.212 1.00 94.38 79 SER A CA 1
ATOM 603 C C . SER A 1 79 ? 4.933 2.972 -38.076 1.00 94.38 79 SER A C 1
ATOM 605 O O . SER A 1 79 ? 4.101 2.075 -38.188 1.00 94.38 79 SER A O 1
ATOM 607 N N . HIS A 1 80 ? 4.798 4.126 -38.741 1.00 94.75 80 HIS A N 1
ATOM 608 C CA . HIS A 1 80 ? 3.685 4.370 -39.668 1.00 94.75 80 HIS A CA 1
ATOM 609 C C . HIS A 1 80 ? 3.705 3.424 -40.876 1.00 94.75 80 HIS A C 1
ATOM 611 O O . HIS A 1 80 ? 2.646 3.060 -41.385 1.00 94.75 80 HIS A O 1
ATOM 617 N N . GLN A 1 81 ? 4.889 3.046 -41.359 1.00 94.31 81 GLN A N 1
ATOM 618 C CA . GLN A 1 81 ? 5.016 2.093 -42.456 1.00 94.31 81 GLN A CA 1
ATOM 619 C C . GLN A 1 81 ? 4.607 0.682 -42.017 1.00 94.31 81 GLN A C 1
ATOM 621 O O . GLN A 1 81 ? 3.846 0.045 -42.737 1.00 94.31 81 GLN A O 1
ATOM 626 N N . GLN A 1 82 ? 5.018 0.245 -40.820 1.00 93.50 82 GLN A N 1
ATOM 627 C CA . GLN A 1 82 ? 4.610 -1.043 -40.246 1.00 93.50 82 GLN A CA 1
ATOM 628 C C . GLN A 1 82 ? 3.092 -1.155 -40.063 1.00 93.50 82 GLN A C 1
ATOM 630 O O . GLN A 1 82 ? 2.514 -2.170 -40.435 1.00 93.50 82 GLN A O 1
ATOM 635 N N . LEU A 1 83 ? 2.439 -0.102 -39.560 1.00 92.50 83 LEU A N 1
ATOM 636 C CA . LEU A 1 83 ? 0.980 -0.076 -39.389 1.00 92.50 83 LEU A CA 1
ATOM 637 C C . LEU A 1 83 ? 0.206 -0.142 -40.710 1.00 92.50 83 LEU A C 1
ATOM 639 O O . LEU A 1 83 ? -0.931 -0.586 -40.722 1.00 92.50 83 LEU A O 1
ATOM 643 N N . ARG A 1 84 ? 0.793 0.329 -41.816 1.00 91.56 84 ARG A N 1
ATOM 644 C CA . ARG A 1 84 ? 0.170 0.262 -43.150 1.00 91.56 84 ARG A CA 1
ATOM 645 C C . ARG A 1 84 ? 0.364 -1.090 -43.833 1.00 91.56 84 ARG A C 1
ATOM 647 O O . ARG A 1 84 ? -0.340 -1.374 -44.794 1.00 91.56 84 ARG A O 1
ATOM 654 N N . SER A 1 85 ? 1.358 -1.859 -43.395 1.00 85.94 85 SER A N 1
ATOM 655 C CA . SER A 1 85 ? 1.662 -3.200 -43.903 1.00 85.94 85 SER A CA 1
ATOM 656 C C . SER A 1 85 ? 1.068 -4.332 -43.057 1.00 85.94 85 SER A C 1
ATOM 658 O O . SER A 1 85 ? 1.240 -5.490 -43.427 1.00 85.94 85 SER A O 1
ATOM 660 N N . ALA A 1 86 ? 0.448 -4.000 -41.921 1.00 67.88 86 ALA A N 1
ATOM 661 C CA . ALA A 1 86 ? -0.271 -4.916 -41.037 1.00 67.88 86 ALA A CA 1
ATOM 662 C C . ALA A 1 86 ? -1.763 -4.931 -41.390 1.00 67.88 86 ALA A C 1
ATOM 664 O O . ALA A 1 86 ? -2.364 -6.022 -41.289 1.00 67.88 86 ALA A O 1
#

pLDDT: mean 92.29, std 7.5, range [67.19, 98.19]

Foldseek 3Di:
DDDDDDDDDDPVVVVVQVVCCVVVVDVHSVVVVVVVVVVVVVVVVVVVVVVVVVVCVVVVVVVVDDDDDDDPVVVVVVVVVVVVVD